Protein AF-A0A9Q0XCM6-F1 (afdb_monomer)

Sequence (108 aa):
MDSLSRYYRYKGSLTTPTCDEVVTWTVFEEQIPISRPQLNAFADTLYFKNTGATPLKMSSNFRPPQPLNSRKVFASRDATISAGSSLDTSLLLLFALACLAGWFSGPS

Mean predicted aligned error: 12.21 Å

pLDDT: mean 85.96, std 14.43, range [46.78, 98.44]

Radius of gyration: 25.09 Å; Cα contacts (8 Å, |Δi|>4): 100; chains: 1; bounding box: 71×42×42 Å

Solvent-accessible surface area (backbone atoms only — not comparable to full-atom values): 7131 Å² total; per-residue (Å²): 133,78,59,76,58,18,28,35,40,34,81,40,48,48,78,52,89,92,43,54,77,81,36,74,47,77,46,62,72,62,79,84,87,76,55,69,69,59,52,48,54,59,59,71,70,40,58,54,99,66,94,60,99,66,86,46,71,49,65,85,90,67,66,76,92,71,83,68,77,93,63,69,76,44,68,35,92,70,31,89,72,82,67,71,78,73,74,56,62,66,60,57,49,53,51,50,48,38,55,74,69,51,76,75,66,76,88,131

Secondary structure (DSSP, 8-state):
-TTSS-EEEEEE--SSTT--S-EEEEEESSPPP--HHHHHHHHHH-B----SSS--B--S-SPPP---TTPPPEEPTTS---------HHHHHHHHHHHHTTTT----

Foldseek 3Di:
DPQQQWWKWWFAFDFDPVGDRPDIDIGTPDDDDDDPVVVCCVQPVDFDPDPDPDTHGDDPPTHDDDDCPPIDMDIGPPHDDCPPPPPPVVVVVVVVVCVVVVVPPDDD

Organism: NCBI:txid171643

Nearest PDB structures (foldseek):
  3f7u-assembly4_D  TM=9.301E-01  e=7.581E-04  Homo sapiens
  3fw3-assembly1_A  TM=9.327E-01  e=1.154E-03  Homo sapiens
  1znc-assembly2_B  TM=9.190E-01  e=1.023E-03  Homo sapiens
  7pri-assembly2_BBB  TM=8.185E-01  e=3.199E-03  Schistosoma mansoni

Structure (mmCIF, N/CA/C/O backbone):
data_AF-A0A9Q0XCM6-F1
#
_entry.id   AF-A0A9Q0XCM6-F1
#
loop_
_atom_site.group_PDB
_atom_site.id
_atom_site.type_symbol
_atom_site.label_atom_id
_atom_site.label_alt_id
_atom_site.label_comp_id
_atom_site.label_asym_id
_atom_site.label_entity_id
_atom_site.label_seq_id
_atom_site.pdbx_PDB_ins_code
_atom_site.Cartn_x
_atom_site.Cartn_y
_atom_site.Cartn_z
_atom_site.occupancy
_atom_site.B_iso_or_equiv
_atom_site.auth_seq_id
_atom_site.auth_comp_id
_atom_site.auth_asym_id
_atom_site.auth_atom_id
_atom_site.pdbx_PDB_model_num
ATOM 1 N N . MET A 1 1 ? -4.858 15.453 -12.395 1.00 46.78 1 MET A N 1
ATOM 2 C CA . MET A 1 1 ? -4.915 14.132 -13.064 1.00 46.78 1 MET A CA 1
ATOM 3 C C . MET A 1 1 ? -3.520 13.514 -13.235 1.00 46.78 1 MET A C 1
ATOM 5 O O . MET A 1 1 ? -3.440 12.378 -13.678 1.00 46.78 1 MET A O 1
ATOM 9 N N . ASP A 1 2 ? -2.445 14.187 -12.800 1.00 62.59 2 ASP A N 1
ATOM 10 C CA . ASP A 1 2 ? -1.053 13.754 -13.033 1.00 62.59 2 ASP A CA 1
ATOM 11 C C . ASP A 1 2 ? -0.462 12.840 -11.939 1.00 62.59 2 ASP A C 1
ATOM 13 O O . ASP A 1 2 ? 0.695 12.440 -12.020 1.00 62.59 2 ASP A O 1
ATOM 17 N N . SER A 1 3 ? -1.233 12.484 -10.906 1.00 72.88 3 SER A N 1
ATOM 18 C CA . SER A 1 3 ? -0.742 11.675 -9.777 1.00 72.88 3 SER A CA 1
ATOM 19 C C . SER A 1 3 ? -0.828 10.160 -10.003 1.00 72.88 3 SER A C 1
ATOM 21 O O . SER A 1 3 ? -0.210 9.388 -9.275 1.00 72.88 3 SER A O 1
ATOM 23 N N . LEU A 1 4 ? -1.566 9.709 -11.027 1.00 91.69 4 LEU A N 1
ATOM 24 C CA . LEU A 1 4 ? -1.753 8.280 -11.318 1.00 91.69 4 LEU A CA 1
ATOM 25 C C . LEU A 1 4 ? -0.704 7.708 -12.280 1.00 91.69 4 LEU A C 1
ATOM 27 O O . LEU A 1 4 ? -0.654 6.495 -12.473 1.00 91.69 4 LEU A O 1
ATOM 31 N N . SER A 1 5 ? 0.129 8.544 -12.907 1.00 93.94 5 SER A N 1
ATOM 32 C CA . SER A 1 5 ? 1.155 8.055 -13.836 1.00 93.94 5 SER A CA 1
ATOM 33 C C . SER A 1 5 ? 2.384 7.483 -13.126 1.00 93.94 5 SER A C 1
ATOM 35 O O . SER A 1 5 ? 3.137 6.733 -13.748 1.00 93.94 5 SER A O 1
ATOM 37 N N . ARG A 1 6 ? 2.549 7.783 -11.827 1.00 95.00 6 ARG A N 1
ATOM 38 C CA . ARG A 1 6 ? 3.635 7.305 -10.962 1.00 95.00 6 ARG A CA 1
ATOM 39 C C . ARG A 1 6 ? 3.168 6.154 -10.077 1.00 95.00 6 ARG A C 1
ATOM 41 O O . ARG A 1 6 ? 2.417 6.349 -9.120 1.00 95.00 6 ARG A O 1
ATOM 48 N N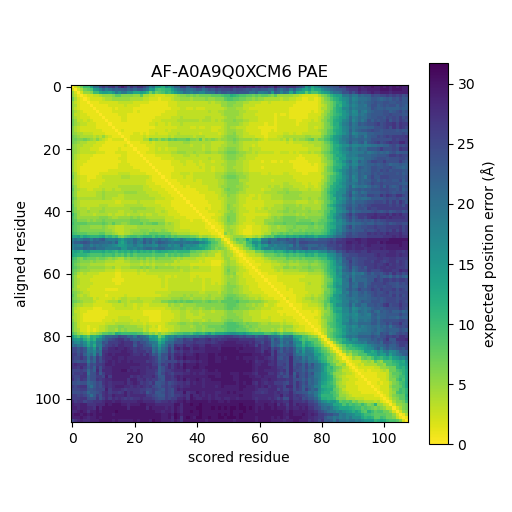 . TYR A 1 7 ? 3.585 4.938 -10.408 1.00 96.19 7 TYR A N 1
ATOM 49 C CA . TYR A 1 7 ? 3.209 3.727 -9.688 1.00 96.19 7 TYR A CA 1
ATOM 50 C C . TYR A 1 7 ? 4.254 2.617 -9.809 1.00 96.19 7 TYR A C 1
ATOM 52 O O . TYR A 1 7 ? 5.075 2.579 -10.723 1.00 96.19 7 TYR A O 1
ATOM 60 N N . TYR A 1 8 ? 4.140 1.639 -8.919 1.00 97.44 8 TYR A N 1
ATOM 61 C CA . TYR A 1 8 ? 4.894 0.395 -8.934 1.00 97.44 8 TYR A CA 1
ATOM 62 C C . TYR A 1 8 ? 3.968 -0.786 -9.224 1.00 97.44 8 TYR A C 1
ATOM 64 O O . TYR A 1 8 ? 2.825 -0.817 -8.763 1.00 97.44 8 TYR A O 1
ATOM 72 N N . ARG A 1 9 ? 4.444 -1.771 -9.990 1.00 98.12 9 ARG A N 1
ATOM 73 C CA . ARG A 1 9 ? 3.679 -2.949 -10.413 1.00 98.12 9 ARG A CA 1
ATOM 74 C C . ARG A 1 9 ? 4.420 -4.236 -10.070 1.00 98.12 9 ARG A C 1
ATOM 76 O O . ARG A 1 9 ? 5.587 -4.381 -10.426 1.00 98.12 9 ARG A O 1
ATOM 83 N N . TYR A 1 10 ? 3.747 -5.196 -9.435 1.00 98.12 10 TYR A N 1
ATOM 84 C CA . TYR A 1 10 ? 4.327 -6.516 -9.157 1.00 98.12 10 TYR A CA 1
ATOM 85 C C . TYR A 1 10 ? 3.263 -7.617 -9.028 1.00 98.12 10 TYR A C 1
ATOM 87 O O . TYR A 1 10 ? 2.088 -7.348 -8.774 1.00 98.12 10 TYR A O 1
ATOM 95 N N . LYS A 1 11 ? 3.674 -8.875 -9.219 1.00 98.38 11 LYS A N 1
ATOM 96 C CA . LYS A 1 11 ? 2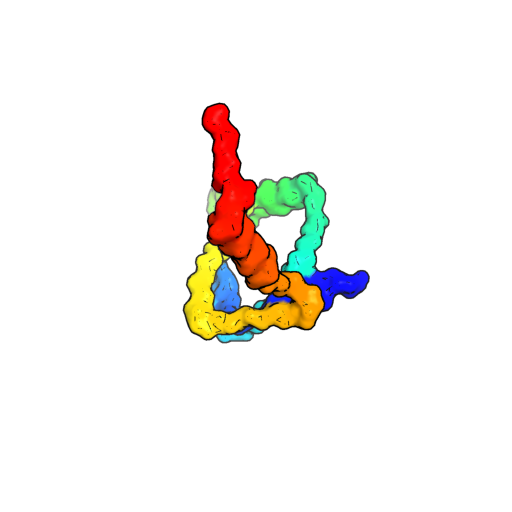.837 -10.058 -8.955 1.00 98.38 11 LYS A CA 1
ATOM 97 C C . LYS A 1 11 ? 2.891 -10.409 -7.468 1.00 98.38 11 LYS A C 1
ATOM 99 O O . LYS A 1 11 ? 3.974 -10.484 -6.888 1.00 98.38 11 LYS A O 1
ATOM 104 N N . GLY A 1 12 ? 1.740 -10.632 -6.850 1.00 97.50 12 GLY A N 1
ATOM 105 C CA . GLY A 1 12 ? 1.649 -10.975 -5.437 1.00 97.50 12 GLY A CA 1
ATOM 106 C C . GLY A 1 12 ? 0.362 -11.711 -5.099 1.00 97.50 12 GLY A C 1
ATOM 107 O O . GLY A 1 12 ? -0.303 -12.266 -5.970 1.00 97.50 12 GLY A O 1
ATOM 108 N N . SER A 1 13 ? 0.022 -11.700 -3.817 1.00 98.19 13 SER A N 1
ATOM 109 C CA . SER A 1 13 ? -1.131 -12.407 -3.273 1.00 98.19 13 SER A CA 1
ATOM 110 C C . SER A 1 13 ? -2.145 -11.489 -2.620 1.00 98.19 13 SER A C 1
ATOM 112 O O . SER A 1 13 ? -1.896 -10.296 -2.415 1.00 98.19 13 SER A O 1
ATOM 114 N N . LEU A 1 14 ? -3.284 -12.079 -2.269 1.00 98.38 14 LEU A N 1
ATOM 115 C CA . LEU A 1 14 ? -4.187 -11.522 -1.274 1.00 98.38 14 LEU A CA 1
ATOM 116 C C . LEU A 1 14 ? -3.446 -11.312 0.062 1.00 98.38 14 LEU A C 1
ATOM 118 O O . LEU A 1 14 ? -2.624 -12.126 0.494 1.00 98.38 14 LEU A O 1
ATOM 122 N N . THR A 1 15 ? -3.740 -10.201 0.735 1.00 97.75 15 THR A N 1
ATOM 123 C CA . THR A 1 15 ? -3.206 -9.889 2.074 1.00 97.75 15 THR A CA 1
ATOM 124 C C . THR A 1 15 ? -4.077 -10.443 3.200 1.00 97.75 15 THR A C 1
ATOM 126 O O . THR A 1 15 ? -3.709 -10.334 4.367 1.00 97.75 15 THR A O 1
ATOM 129 N N . THR A 1 16 ? -5.191 -11.081 2.852 1.00 96.25 16 THR A N 1
ATOM 130 C CA . THR A 1 16 ? -6.074 -11.831 3.744 1.00 96.25 16 THR A CA 1
ATOM 131 C C . THR A 1 16 ? -6.107 -13.299 3.318 1.00 96.25 16 THR A C 1
ATOM 133 O O . THR A 1 16 ? -5.890 -13.586 2.135 1.00 96.25 16 THR A O 1
ATOM 136 N N . PRO A 1 17 ? -6.420 -14.234 4.234 1.00 97.12 17 PRO A N 1
ATOM 137 C CA . PRO A 1 17 ? -6.700 -15.618 3.863 1.00 97.12 17 PRO A CA 1
ATOM 138 C C . PRO A 1 17 ? -7.721 -15.689 2.715 1.00 97.12 17 PRO A C 1
ATOM 140 O O . PRO A 1 17 ? -8.675 -14.912 2.698 1.00 97.12 17 PRO A O 1
ATOM 143 N N . THR A 1 18 ? -7.537 -16.562 1.726 1.00 95.94 18 THR A N 1
ATOM 144 C CA . THR A 1 18 ? -6.595 -17.701 1.607 1.00 95.94 18 THR A CA 1
ATOM 145 C C . THR A 1 18 ? -5.155 -17.365 1.188 1.00 95.94 18 THR A C 1
ATOM 147 O O . THR A 1 18 ? -4.323 -18.265 1.146 1.00 95.94 18 THR A O 1
ATOM 150 N N . CYS A 1 19 ? -4.816 -16.089 0.967 1.00 95.94 19 CYS A N 1
ATOM 151 C CA . CYS A 1 19 ? -3.484 -15.633 0.534 1.00 95.94 19 CYS A CA 1
ATOM 152 C C . CYS A 1 19 ? -3.062 -16.091 -0.880 1.00 95.94 19 CYS A C 1
ATOM 154 O O . CYS A 1 19 ? -1.866 -16.167 -1.163 1.00 95.94 19 CYS A O 1
ATOM 156 N N . ASP A 1 20 ? -4.019 -16.347 -1.775 1.00 97.75 20 ASP A N 1
ATOM 157 C CA . ASP A 1 20 ? -3.750 -16.830 -3.136 1.00 97.75 20 ASP A CA 1
ATOM 158 C C . ASP A 1 20 ? -2.892 -15.853 -3.960 1.00 97.75 20 ASP A C 1
ATOM 160 O O . ASP A 1 20 ? -3.134 -14.642 -3.957 1.00 97.75 20 ASP A O 1
ATOM 164 N N . GLU A 1 21 ? -1.917 -16.375 -4.714 1.00 97.06 21 GLU A N 1
ATOM 165 C CA . GLU A 1 21 ? -0.967 -15.614 -5.551 1.00 97.06 21 GLU A CA 1
ATOM 166 C C . GLU A 1 21 ? -1.535 -15.224 -6.927 1.00 97.06 21 GLU A C 1
ATOM 168 O O . GLU A 1 21 ? -0.946 -15.471 -7.978 1.00 97.06 21 GLU A O 1
ATOM 173 N N . VAL A 1 22 ? -2.713 -14.605 -6.926 1.00 97.12 22 VAL A N 1
ATOM 174 C CA . VAL A 1 22 ? -3.463 -14.263 -8.148 1.00 97.12 22 VAL A CA 1
ATOM 175 C C . VAL A 1 22 ? -3.484 -12.762 -8.450 1.00 97.12 22 VAL A C 1
ATOM 177 O O . VAL A 1 22 ? -4.048 -12.326 -9.455 1.00 97.12 22 VAL A O 1
ATOM 180 N N . VAL A 1 23 ? -2.863 -11.942 -7.598 1.00 98.00 23 VAL A N 1
ATOM 181 C CA . VAL A 1 23 ? -2.990 -10.481 -7.647 1.00 98.00 23 VAL A CA 1
ATOM 182 C C . VAL A 1 23 ? -1.857 -9.859 -8.460 1.00 98.00 23 VAL A C 1
ATOM 184 O O . VAL A 1 23 ? -0.679 -10.170 -8.289 1.00 98.00 23 VAL A O 1
ATOM 187 N N . THR A 1 24 ? -2.202 -8.908 -9.329 1.00 98.25 24 THR A N 1
ATOM 188 C CA . THR A 1 24 ? -1.227 -7.969 -9.904 1.00 98.25 24 THR A CA 1
ATOM 189 C C . THR A 1 24 ? -1.402 -6.622 -9.216 1.00 98.25 24 THR A C 1
ATOM 191 O O . THR A 1 24 ? -2.345 -5.891 -9.504 1.00 98.25 24 THR A O 1
ATOM 194 N N . TRP A 1 25 ? -0.505 -6.308 -8.286 1.00 98.44 25 TRP A N 1
ATOM 195 C CA . TRP A 1 25 ? -0.561 -5.096 -7.477 1.00 98.44 25 TRP A CA 1
ATOM 196 C C . TRP A 1 25 ? -0.107 -3.880 -8.273 1.00 98.44 25 TRP A C 1
ATOM 198 O O . TRP A 1 25 ? 0.942 -3.939 -8.909 1.00 98.44 25 TRP A O 1
ATOM 208 N N . THR A 1 26 ? -0.865 -2.784 -8.180 1.00 98.00 26 THR A N 1
ATOM 209 C CA . THR A 1 26 ? -0.443 -1.431 -8.568 1.00 98.00 26 THR A CA 1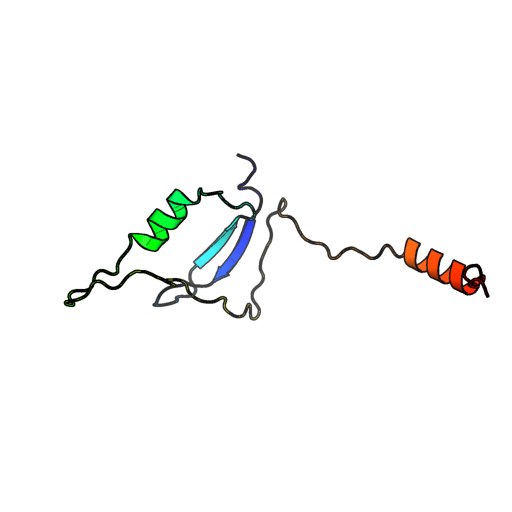
ATOM 210 C C . THR A 1 26 ? -0.417 -0.572 -7.312 1.00 98.00 26 THR A C 1
ATOM 212 O O . THR A 1 26 ? -1.447 -0.431 -6.658 1.00 98.00 26 THR A O 1
ATOM 215 N N . VAL A 1 27 ? 0.742 -0.023 -6.965 1.00 97.25 27 VAL A N 1
ATOM 216 C CA . VAL A 1 27 ? 0.920 0.847 -5.796 1.00 97.25 27 VAL A CA 1
ATOM 217 C C . VAL A 1 27 ? 1.309 2.227 -6.298 1.00 97.25 27 VAL A C 1
ATOM 219 O O . VAL A 1 27 ? 2.375 2.372 -6.888 1.00 97.25 27 VAL A O 1
ATOM 222 N N . PHE A 1 28 ? 0.442 3.219 -6.114 1.00 96.75 28 PHE A N 1
ATOM 223 C CA . PHE A 1 28 ? 0.729 4.593 -6.524 1.00 96.75 28 PHE A CA 1
ATOM 224 C C . PHE A 1 28 ? 1.793 5.219 -5.623 1.00 96.75 28 PHE A C 1
ATOM 226 O O . PHE A 1 28 ? 1.822 4.971 -4.419 1.00 96.75 28 PHE A O 1
ATOM 233 N N . GLU A 1 29 ? 2.675 6.008 -6.229 1.00 95.31 29 GLU A N 1
ATOM 234 C CA . GLU A 1 29 ? 3.738 6.717 -5.517 1.00 95.31 29 GLU A CA 1
ATOM 235 C C . GLU A 1 29 ? 3.171 7.872 -4.681 1.00 95.31 29 GLU A C 1
ATOM 237 O O . GLU A 1 29 ? 3.620 8.123 -3.564 1.00 95.31 29 GLU A O 1
ATOM 242 N N . GLU A 1 30 ? 2.158 8.561 -5.207 1.00 94.88 30 GLU A N 1
ATOM 243 C CA . GLU A 1 30 ? 1.543 9.702 -4.540 1.00 94.88 30 GLU A CA 1
ATOM 244 C C . GLU A 1 30 ? 0.473 9.260 -3.534 1.00 94.88 30 GLU A C 1
ATOM 246 O O . GLU A 1 30 ? -0.439 8.493 -3.848 1.00 94.88 30 GLU A O 1
ATOM 251 N N . GLN A 1 31 ? 0.591 9.759 -2.304 1.00 94.31 31 GLN A N 1
ATOM 252 C CA . GLN A 1 31 ? -0.342 9.472 -1.218 1.00 94.31 31 GLN A CA 1
ATOM 253 C C . GLN A 1 31 ? -1.548 10.409 -1.274 1.00 94.31 31 GLN A C 1
ATOM 255 O O . GLN A 1 31 ? -1.423 11.584 -1.611 1.00 94.31 31 GLN A O 1
ATOM 260 N N . ILE A 1 32 ? -2.714 9.909 -0.861 1.00 93.88 32 ILE A N 1
ATOM 261 C CA . ILE A 1 32 ? -3.899 10.748 -0.671 1.00 93.88 32 ILE A CA 1
ATOM 262 C C . ILE A 1 32 ? -3.862 11.306 0.759 1.00 93.88 32 ILE A C 1
ATOM 264 O O . ILE A 1 32 ? -3.942 10.519 1.708 1.00 93.88 32 ILE A O 1
ATOM 268 N N . PRO A 1 33 ? -3.750 12.633 0.949 1.00 95.19 33 PRO A N 1
ATOM 269 C CA . PRO A 1 33 ? -3.760 13.216 2.280 1.00 95.19 33 PRO A CA 1
ATOM 270 C C . PRO A 1 33 ? -5.151 13.095 2.909 1.00 95.19 33 PRO A C 1
ATOM 272 O O . PRO A 1 33 ? -6.171 13.336 2.263 1.00 95.19 33 PRO A O 1
ATOM 275 N N . ILE A 1 34 ? -5.182 12.766 4.199 1.00 96.38 34 ILE A N 1
ATOM 276 C CA . ILE A 1 34 ? -6.397 12.760 5.017 1.00 96.38 34 ILE A CA 1
ATOM 277 C C . ILE A 1 34 ? -6.195 13.626 6.257 1.00 96.38 34 ILE A C 1
ATOM 279 O O . ILE A 1 34 ? -5.090 13.732 6.793 1.00 96.38 34 ILE A O 1
ATOM 283 N N . SER A 1 35 ? -7.271 14.248 6.730 1.00 98.00 35 SER A N 1
ATOM 284 C CA . SER A 1 35 ? -7.239 15.045 7.957 1.00 98.00 35 SER A CA 1
ATOM 285 C C . SER A 1 35 ? -7.177 14.160 9.206 1.00 98.00 35 SER A C 1
ATOM 287 O O . SER A 1 35 ? -7.618 13.006 9.212 1.00 98.00 35 SER A O 1
ATOM 289 N N . ARG A 1 36 ? -6.678 14.719 10.315 1.00 97.50 36 ARG A N 1
ATOM 290 C CA . ARG A 1 36 ? -6.627 14.010 11.601 1.00 97.50 36 ARG A CA 1
ATOM 291 C C . ARG A 1 36 ? -8.009 13.542 12.092 1.00 97.50 36 ARG A C 1
ATOM 293 O O . ARG A 1 36 ? -8.097 12.390 12.513 1.00 97.50 36 ARG A O 1
ATOM 300 N N . PRO A 1 37 ? -9.088 14.348 12.004 1.00 97.69 37 PRO A N 1
ATOM 301 C CA . PRO A 1 37 ? -10.424 13.885 12.377 1.00 97.69 37 PRO A CA 1
ATOM 302 C C . PRO A 1 37 ? -10.901 12.678 11.560 1.00 97.69 37 PRO A C 1
ATOM 304 O O . PRO A 1 37 ? -11.493 11.766 12.126 1.00 97.69 37 PRO A O 1
ATOM 307 N N . GLN A 1 38 ? -10.603 12.631 10.256 1.00 97.06 38 GLN A N 1
ATOM 308 C CA . GLN A 1 38 ? -10.957 11.486 9.407 1.00 97.06 38 GLN A CA 1
ATOM 309 C C . GLN A 1 38 ? -10.200 10.217 9.815 1.00 97.06 38 GLN A C 1
ATOM 311 O O . GLN A 1 38 ? -10.801 9.147 9.893 1.00 97.06 38 GLN A O 1
ATOM 316 N N . LEU A 1 39 ? -8.902 10.335 10.117 1.00 95.31 39 LEU A N 1
ATOM 317 C CA . LEU A 1 39 ? -8.107 9.206 10.603 1.00 95.31 39 LEU A CA 1
ATOM 318 C C . LEU A 1 39 ? -8.663 8.655 11.923 1.00 95.31 39 LEU A C 1
ATOM 320 O O . LEU A 1 39 ? -8.835 7.445 12.049 1.00 95.31 39 LEU A O 1
ATOM 324 N N . ASN A 1 40 ? -8.972 9.533 12.880 1.00 94.81 40 ASN A N 1
ATOM 325 C CA . ASN A 1 40 ? -9.539 9.128 14.167 1.00 94.81 40 ASN A CA 1
ATOM 326 C C . ASN A 1 40 ? -10.908 8.464 13.978 1.00 94.81 40 ASN A C 1
ATOM 328 O O . ASN A 1 40 ? -11.162 7.411 14.550 1.00 94.81 40 ASN A O 1
ATOM 332 N N . ALA A 1 41 ? -11.769 9.020 13.118 1.00 94.38 41 ALA A N 1
ATOM 333 C CA . ALA A 1 41 ? -13.055 8.406 12.807 1.00 94.38 41 ALA A CA 1
ATOM 334 C C . ALA A 1 41 ? -12.881 6.971 12.281 1.00 94.38 41 ALA A C 1
ATOM 336 O O . ALA A 1 41 ? -13.577 6.071 12.737 1.00 94.38 41 ALA A O 1
ATOM 337 N N . PHE A 1 42 ? -11.918 6.720 11.392 1.00 92.75 42 PHE A N 1
ATOM 338 C CA . PHE A 1 42 ? -11.649 5.370 10.891 1.00 92.75 42 PHE A CA 1
ATOM 339 C C . PHE A 1 42 ? -11.060 4.436 11.965 1.00 92.75 42 PHE A C 1
ATOM 341 O O . PHE A 1 42 ? -11.516 3.307 12.120 1.00 92.75 42 PHE A O 1
ATOM 348 N N . ALA A 1 43 ? -10.065 4.901 12.724 1.00 92.19 43 ALA A N 1
ATOM 349 C CA . ALA A 1 43 ? -9.347 4.077 13.697 1.00 92.19 43 ALA A CA 1
ATOM 350 C C . ALA A 1 43 ? -10.140 3.804 14.988 1.00 92.19 43 ALA A C 1
ATOM 352 O O . ALA A 1 43 ? -9.914 2.787 15.645 1.00 92.19 43 ALA A O 1
ATOM 353 N N . ASP A 1 44 ? -11.054 4.702 15.371 1.00 92.06 44 ASP A N 1
ATOM 354 C CA . ASP A 1 44 ? -11.709 4.660 16.679 1.00 92.06 44 ASP A CA 1
ATOM 355 C C . ASP A 1 44 ? -13.143 4.138 16.666 1.00 92.06 44 ASP A C 1
ATOM 357 O O . ASP A 1 44 ? -13.618 3.692 17.708 1.00 92.06 44 ASP A O 1
ATOM 361 N N . THR A 1 45 ? -13.817 4.150 15.515 1.00 93.00 45 THR A N 1
ATOM 362 C CA . THR A 1 45 ? -15.254 3.824 15.444 1.00 93.00 45 THR A CA 1
ATOM 363 C C . THR A 1 45 ? -15.559 2.425 14.910 1.00 93.00 45 THR A C 1
ATOM 365 O O . THR A 1 45 ? -16.701 1.975 14.997 1.00 93.00 45 THR A O 1
ATOM 368 N N . LEU A 1 46 ? -14.563 1.715 14.371 1.00 92.75 46 LEU A N 1
ATOM 369 C CA . LEU A 1 46 ? -14.761 0.416 13.729 1.00 92.75 46 LEU A CA 1
ATOM 370 C C . LEU A 1 46 ? -14.550 -0.749 14.704 1.00 92.75 46 LEU A C 1
ATOM 372 O O . LEU A 1 46 ? -13.565 -0.809 15.442 1.00 92.75 46 LEU A O 1
ATOM 376 N N . TYR A 1 47 ? -15.464 -1.717 14.654 1.00 92.00 47 TYR A N 1
ATOM 377 C CA . TYR A 1 47 ? -15.459 -2.930 15.474 1.00 92.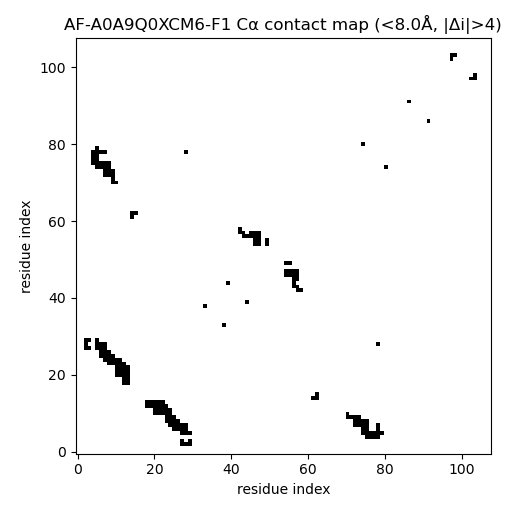00 47 TYR A CA 1
ATOM 378 C C . TYR A 1 47 ? -15.655 -4.165 14.590 1.00 92.00 47 TYR A C 1
ATOM 380 O O . TYR A 1 47 ? -16.333 -4.107 13.562 1.00 92.00 47 TYR A O 1
ATOM 388 N N . PHE A 1 48 ? -15.074 -5.301 14.981 1.00 89.38 48 PHE A N 1
ATOM 389 C CA . PHE A 1 48 ? -15.347 -6.572 14.314 1.00 89.38 48 PHE A CA 1
ATOM 390 C C . PHE A 1 48 ? -16.790 -7.008 14.570 1.00 89.38 48 PHE A C 1
ATOM 392 O O . PHE A 1 48 ? -17.322 -6.846 15.669 1.00 89.38 48 PHE A O 1
ATOM 399 N N . LYS A 1 49 ? -17.405 -7.630 13.560 1.00 82.50 49 LYS A N 1
ATOM 400 C CA . LYS A 1 49 ? -18.720 -8.261 13.680 1.00 82.50 49 LYS A CA 1
ATOM 401 C C . LYS A 1 49 ? -18.585 -9.548 14.506 1.00 82.50 49 LYS A C 1
ATOM 403 O O . LYS A 1 49 ? -18.472 -10.634 13.950 1.00 82.50 49 LYS A O 1
ATOM 408 N N . ASN A 1 50 ? -18.525 -9.409 15.827 1.00 74.25 50 ASN A N 1
ATOM 409 C CA . ASN A 1 50 ? -18.488 -10.514 16.784 1.00 74.25 50 ASN A CA 1
ATOM 410 C C . ASN A 1 50 ? -19.852 -10.649 17.486 1.00 74.25 50 ASN A C 1
ATOM 412 O O . ASN A 1 50 ? -20.501 -9.648 17.773 1.00 74.25 50 ASN A O 1
ATOM 416 N N . THR A 1 51 ? -20.269 -11.881 17.780 1.00 58.88 51 THR A N 1
ATOM 417 C CA . THR A 1 51 ? -21.461 -12.235 18.574 1.00 58.88 51 THR A CA 1
ATOM 418 C C . THR A 1 51 ? -21.182 -12.347 20.081 1.00 58.88 51 THR A C 1
ATOM 420 O O . THR A 1 51 ? -22.053 -12.766 20.838 1.00 58.88 51 THR A O 1
ATOM 423 N N . GLY A 1 52 ? -19.968 -12.016 20.532 1.00 70.44 52 GLY A N 1
ATOM 424 C CA . GLY A 1 52 ? -19.590 -12.008 21.948 1.00 70.44 52 GLY A CA 1
ATOM 425 C C . GLY A 1 52 ? -20.165 -10.828 22.746 1.00 70.44 52 GLY A C 1
ATOM 426 O O . GLY A 1 52 ? -20.613 -9.834 22.184 1.00 70.44 52 GLY A O 1
ATOM 427 N N . ALA A 1 53 ? -20.105 -10.928 24.079 1.00 78.06 53 ALA A N 1
ATOM 428 C CA . ALA A 1 53 ? -20.638 -9.918 25.003 1.00 78.06 53 ALA A CA 1
ATOM 429 C C . ALA A 1 53 ? -19.888 -8.571 24.971 1.00 78.06 53 ALA A C 1
ATOM 431 O O . ALA A 1 53 ? -20.442 -7.551 25.377 1.00 78.06 53 ALA A O 1
ATOM 432 N N . THR A 1 54 ? -18.639 -8.550 24.493 1.00 82.69 54 THR A N 1
ATOM 433 C CA . THR A 1 54 ? -17.813 -7.341 24.394 1.00 82.69 54 THR A CA 1
ATOM 434 C C . THR A 1 54 ? -17.431 -7.050 22.937 1.00 82.69 54 THR A C 1
ATOM 436 O O . THR A 1 54 ? -16.831 -7.899 22.268 1.00 82.69 54 THR A O 1
ATOM 439 N N . PRO A 1 55 ? -17.752 -5.850 22.417 1.00 86.00 55 PRO A N 1
ATOM 440 C CA . PRO A 1 55 ? -17.309 -5.425 21.094 1.00 86.00 55 PRO A CA 1
ATOM 441 C C . PRO A 1 55 ? -15.779 -5.385 20.999 1.00 86.00 55 PRO A C 1
ATOM 443 O O . PRO A 1 55 ? -15.114 -4.753 21.820 1.00 86.00 55 PRO A O 1
ATOM 446 N N . LEU A 1 56 ? -15.212 -6.022 19.970 1.00 89.12 56 LEU A N 1
ATOM 447 C CA . LEU A 1 56 ? -13.773 -5.991 19.705 1.00 89.12 56 LEU A CA 1
ATOM 448 C C . LEU A 1 56 ? -13.453 -4.868 18.718 1.00 89.12 56 LEU A C 1
ATOM 450 O O . LEU A 1 56 ? -13.862 -4.927 17.557 1.00 89.12 56 LEU A O 1
ATOM 454 N N . LYS A 1 57 ? -12.722 -3.852 19.181 1.00 91.75 57 LYS A N 1
ATOM 455 C CA . L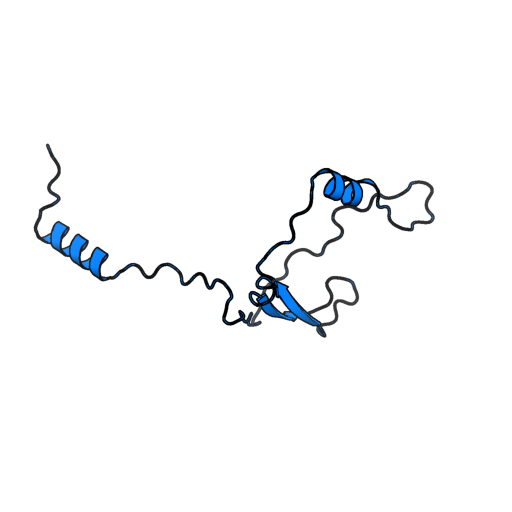YS A 1 57 ? -12.273 -2.735 18.342 1.00 91.75 57 LYS A CA 1
ATOM 456 C C . LYS A 1 57 ? -11.356 -3.241 17.226 1.00 91.75 57 LYS A C 1
ATOM 458 O O . LYS A 1 57 ? -10.493 -4.085 17.460 1.00 91.75 57 LYS A O 1
ATOM 463 N N . MET A 1 58 ? -11.536 -2.716 16.019 1.00 93.31 58 MET A N 1
ATOM 464 C CA . MET A 1 58 ? -10.710 -3.058 14.868 1.00 93.31 58 MET A CA 1
ATOM 465 C C . MET A 1 58 ? -9.418 -2.243 14.899 1.00 93.31 58 MET A C 1
ATOM 467 O O . MET A 1 58 ? -9.400 -1.064 14.564 1.00 93.31 58 MET A O 1
ATOM 471 N N . SER A 1 59 ? -8.327 -2.878 15.312 1.00 91.69 59 SER A N 1
ATOM 472 C CA . SER A 1 59 ? -6.984 -2.300 15.298 1.00 91.69 59 SER A CA 1
ATOM 473 C C . SER A 1 59 ? -5.999 -3.258 14.631 1.00 91.69 59 SER A C 1
ATOM 475 O O . SER A 1 59 ? -6.242 -4.464 14.568 1.00 91.69 59 SER A O 1
ATOM 477 N N . SER A 1 60 ? -4.900 -2.715 14.095 1.00 91.00 60 SER A N 1
ATOM 478 C CA . SER A 1 60 ? -3.810 -3.485 13.469 1.00 91.00 60 SER A CA 1
ATOM 479 C C . SER A 1 60 ? -4.281 -4.523 12.436 1.00 91.00 60 SER A C 1
ATOM 481 O O . SER A 1 60 ? -3.720 -5.608 12.316 1.00 91.00 60 SER A O 1
ATOM 483 N N . ASN A 1 61 ? -5.323 -4.188 11.673 1.00 93.69 61 ASN A N 1
ATOM 484 C CA . ASN A 1 61 ? -5.995 -5.054 10.702 1.00 93.69 61 ASN A CA 1
ATOM 485 C C . ASN A 1 61 ? -5.260 -5.115 9.349 1.00 93.69 61 ASN A C 1
ATOM 487 O O . ASN A 1 61 ? -5.877 -5.036 8.288 1.00 93.69 61 ASN A O 1
ATOM 491 N N . PHE A 1 62 ? -3.936 -5.241 9.382 1.00 95.88 62 PHE A N 1
ATOM 492 C CA . PHE A 1 62 ? -3.085 -5.322 8.199 1.00 95.88 62 PHE A CA 1
ATOM 493 C C . PHE A 1 62 ? -2.126 -6.509 8.297 1.00 95.88 62 PHE A C 1
ATOM 495 O O . PHE A 1 62 ? -1.737 -6.942 9.381 1.00 95.88 62 PHE A O 1
ATOM 502 N N . ARG A 1 63 ? -1.708 -7.023 7.140 1.00 97.56 63 ARG A N 1
ATOM 503 C CA . ARG A 1 63 ? -0.666 -8.049 7.056 1.00 97.56 63 ARG A CA 1
ATOM 504 C C . ARG A 1 63 ? 0.718 -7.381 7.058 1.00 97.56 63 ARG A C 1
ATOM 506 O O . ARG A 1 63 ? 0.907 -6.438 6.288 1.00 97.56 63 ARG A O 1
ATOM 513 N N . PRO A 1 64 ? 1.696 -7.856 7.853 1.00 97.81 64 PRO A N 1
ATOM 514 C CA . PRO A 1 64 ? 3.060 -7.331 7.816 1.00 97.81 64 PRO A CA 1
ATOM 515 C C . PRO A 1 64 ? 3.711 -7.478 6.430 1.00 97.81 64 PRO A C 1
ATOM 517 O O . PRO A 1 64 ? 3.380 -8.430 5.707 1.00 97.81 64 PRO A O 1
ATOM 520 N N . PRO A 1 65 ? 4.679 -6.612 6.067 1.00 96.75 65 PRO A N 1
ATOM 521 C CA . PRO A 1 65 ? 5.460 -6.772 4.845 1.00 96.75 65 PRO A CA 1
ATOM 522 C C . PRO A 1 65 ? 6.054 -8.177 4.736 1.00 96.75 65 PRO A C 1
ATOM 524 O O . PRO A 1 65 ? 6.505 -8.757 5.722 1.00 96.75 65 PRO A O 1
ATOM 527 N N . GLN A 1 66 ? 6.015 -8.741 3.533 1.00 97.56 66 GLN A N 1
ATOM 528 C CA . GLN A 1 66 ? 6.520 -10.084 3.258 1.00 97.56 66 GLN A CA 1
ATOM 529 C C . GLN A 1 66 ? 7.833 -9.994 2.474 1.00 97.56 66 GLN A C 1
ATOM 531 O O . GLN A 1 66 ? 8.011 -9.034 1.718 1.00 97.56 66 GLN A O 1
ATOM 536 N N . PRO A 1 67 ? 8.731 -10.988 2.593 1.00 97.50 67 PRO A N 1
ATOM 537 C CA . PRO A 1 67 ? 9.966 -11.021 1.819 1.00 97.50 67 PRO A CA 1
ATOM 538 C C . PRO A 1 67 ? 9.707 -10.863 0.318 1.00 97.50 67 PRO A C 1
ATOM 540 O O . PRO A 1 67 ? 8.772 -11.450 -0.233 1.00 97.50 67 PRO A O 1
ATOM 543 N N . LEU A 1 68 ? 10.546 -10.085 -0.370 1.00 96.06 68 LEU A N 1
ATOM 544 C CA . LEU A 1 68 ? 10.404 -9.883 -1.815 1.00 96.06 68 LEU A CA 1
ATOM 545 C C . LEU A 1 68 ? 10.633 -11.190 -2.595 1.00 96.06 68 LEU A C 1
ATOM 547 O O . LEU A 1 68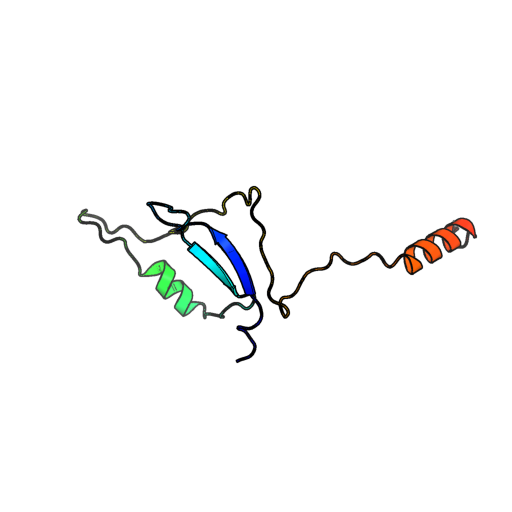 ? 9.992 -11.413 -3.627 1.00 96.06 68 LEU A O 1
ATOM 551 N N . ASN A 1 69 ? 11.472 -12.082 -2.059 1.00 95.06 69 ASN A N 1
ATOM 552 C CA . ASN A 1 69 ? 11.974 -13.274 -2.742 1.00 95.06 69 ASN A CA 1
ATOM 553 C C . ASN A 1 69 ? 12.564 -12.874 -4.108 1.00 95.06 69 ASN A C 1
ATOM 555 O O . ASN A 1 69 ? 13.169 -11.814 -4.239 1.00 95.06 69 ASN A O 1
ATOM 559 N N . SER A 1 70 ? 12.367 -13.688 -5.142 1.00 95.12 70 SER A N 1
ATOM 560 C CA . SER A 1 70 ? 12.874 -13.426 -6.497 1.00 95.12 70 SER A CA 1
ATOM 561 C C . SER A 1 70 ? 11.949 -12.547 -7.351 1.00 95.12 70 SER A C 1
ATOM 563 O O . SER A 1 70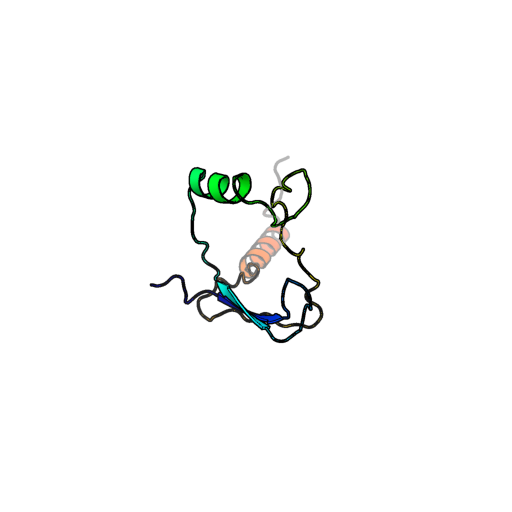 ? 12.109 -12.481 -8.571 1.00 95.12 70 SER A O 1
ATOM 565 N N . ARG A 1 71 ? 10.940 -11.900 -6.752 1.00 95.25 71 ARG A N 1
ATOM 566 C CA . ARG A 1 71 ? 9.975 -11.085 -7.500 1.00 95.25 71 ARG A CA 1
ATOM 567 C C . ARG A 1 71 ? 10.610 -9.771 -7.939 1.00 95.25 71 ARG A C 1
ATOM 569 O O . ARG A 1 71 ? 11.301 -9.110 -7.171 1.00 95.25 71 ARG A O 1
ATOM 576 N N . LYS A 1 72 ? 10.311 -9.365 -9.173 1.00 96.44 72 LYS A N 1
ATOM 577 C CA . LYS A 1 72 ? 10.663 -8.041 -9.692 1.00 96.44 72 LYS A CA 1
ATOM 578 C C . LYS A 1 72 ? 9.520 -7.065 -9.434 1.00 96.44 72 LYS A C 1
ATOM 580 O O . LYS A 1 72 ? 8.359 -7.395 -9.680 1.00 96.44 72 LYS A O 1
ATOM 585 N N . VAL A 1 73 ? 9.869 -5.867 -8.976 1.00 97.12 73 VAL A N 1
ATOM 586 C CA . VAL A 1 73 ? 8.955 -4.725 -8.898 1.00 97.12 73 VAL A CA 1
ATOM 587 C C . VAL A 1 73 ? 9.294 -3.792 -10.047 1.00 97.12 73 VAL A C 1
ATOM 589 O O . VAL A 1 73 ? 10.441 -3.381 -10.200 1.00 97.12 73 VAL A O 1
ATOM 592 N N . PHE A 1 74 ? 8.302 -3.488 -10.872 1.00 97.12 74 PHE A N 1
ATOM 593 C CA . PHE A 1 74 ? 8.448 -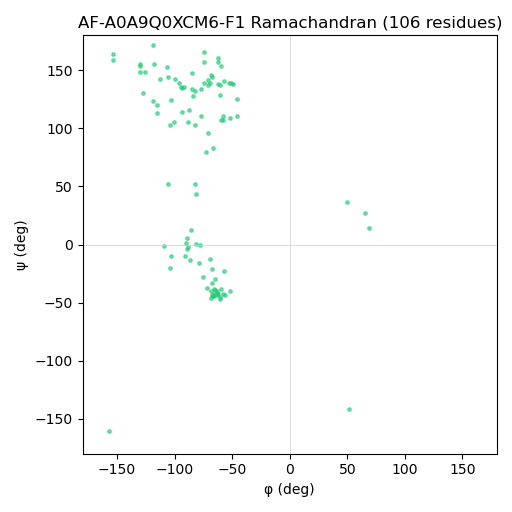2.566 -11.989 1.00 97.12 74 PHE A CA 1
ATOM 594 C C . PHE A 1 74 ? 7.986 -1.183 -11.556 1.00 97.12 74 PHE A C 1
ATOM 596 O O . PHE A 1 74 ? 6.970 -1.070 -10.877 1.00 97.12 74 PHE A O 1
ATOM 603 N N . ALA A 1 75 ? 8.702 -0.145 -11.964 1.00 96.62 75 ALA A N 1
ATOM 604 C CA . ALA A 1 75 ? 8.275 1.237 -11.804 1.00 96.62 75 ALA A CA 1
ATOM 605 C C . ALA A 1 75 ? 7.682 1.735 -13.130 1.00 96.62 75 ALA A C 1
ATOM 607 O O . ALA A 1 75 ? 8.157 1.365 -14.207 1.00 96.62 75 ALA A O 1
ATOM 608 N N . SER A 1 76 ? 6.630 2.546 -13.067 1.00 95.50 76 SER A N 1
ATOM 609 C CA . SER A 1 76 ? 6.143 3.292 -14.226 1.00 95.50 76 SER A CA 1
ATOM 610 C C . SER A 1 76 ? 7.211 4.270 -14.709 1.00 95.50 76 SER A C 1
ATOM 612 O O . SER A 1 76 ? 8.052 4.708 -13.929 1.00 95.50 76 SER A O 1
ATOM 614 N N . ARG A 1 77 ? 7.135 4.679 -15.978 1.00 93.88 77 ARG A N 1
ATOM 615 C CA . ARG A 1 77 ? 8.095 5.619 -16.577 1.00 93.88 77 ARG A CA 1
ATOM 616 C C . ARG A 1 77 ? 8.279 6.898 -15.756 1.00 93.88 77 ARG A C 1
ATOM 618 O O . ARG A 1 77 ? 9.396 7.381 -15.638 1.00 93.88 77 ARG A O 1
ATOM 625 N N . ASP A 1 78 ? 7.189 7.418 -15.206 1.00 92.62 78 ASP A N 1
ATOM 626 C CA . ASP A 1 78 ? 7.197 8.706 -14.520 1.00 92.62 78 ASP A CA 1
ATOM 627 C C . ASP A 1 78 ? 7.522 8.567 -13.020 1.00 92.62 78 ASP A C 1
ATOM 629 O O . ASP A 1 78 ? 7.596 9.575 -12.325 1.00 92.62 78 ASP A O 1
ATOM 633 N N . ALA A 1 79 ? 7.676 7.339 -12.501 1.00 92.50 79 ALA A N 1
ATOM 634 C CA . ALA A 1 79 ? 7.948 7.125 -11.082 1.00 92.50 79 ALA A CA 1
ATOM 635 C C . ALA A 1 79 ? 9.348 7.617 -10.706 1.00 92.50 79 ALA A C 1
ATOM 637 O O . ALA A 1 79 ? 10.300 7.479 -11.481 1.00 92.50 79 ALA A O 1
ATOM 638 N N . THR A 1 80 ? 9.490 8.126 -9.485 1.00 89.12 80 THR A N 1
ATOM 639 C CA . THR A 1 80 ? 10.782 8.571 -8.966 1.00 89.12 80 THR A CA 1
ATOM 640 C C . THR A 1 80 ? 11.657 7.346 -8.711 1.00 89.12 80 THR A C 1
ATOM 642 O O . THR A 1 80 ? 11.567 6.681 -7.676 1.00 89.12 80 THR A O 1
ATOM 645 N N . ILE A 1 81 ? 12.514 7.002 -9.674 1.00 72.94 81 ILE A N 1
ATOM 646 C CA . ILE A 1 81 ? 13.590 6.042 -9.441 1.00 72.94 81 ILE A CA 1
ATOM 647 C C . ILE A 1 81 ? 14.668 6.805 -8.682 1.00 72.94 81 ILE A C 1
ATOM 649 O O . ILE A 1 81 ? 15.326 7.678 -9.244 1.00 72.94 81 ILE A O 1
ATOM 653 N N . SER A 1 82 ? 14.862 6.474 -7.403 1.00 60.28 82 SER A N 1
ATOM 654 C CA . SER A 1 82 ? 16.092 6.838 -6.706 1.00 60.28 82 SER A CA 1
ATOM 655 C C . SER A 1 82 ? 17.221 6.048 -7.368 1.00 60.28 82 SER A C 1
ATOM 657 O O . SER A 1 82 ? 17.578 4.949 -6.947 1.00 60.28 82 SER A O 1
ATOM 659 N N . ALA A 1 83 ? 17.732 6.566 -8.485 1.00 54.25 83 ALA A N 1
ATOM 660 C CA . ALA A 1 83 ? 19.074 6.236 -8.906 1.00 54.25 83 ALA A CA 1
ATOM 661 C C . ALA A 1 83 ? 19.936 6.672 -7.724 1.00 54.25 83 ALA A C 1
ATOM 663 O O . ALA A 1 83 ? 19.977 7.863 -7.410 1.00 54.25 83 ALA A O 1
ATOM 664 N N . GLY A 1 84 ? 20.512 5.705 -7.000 1.00 52.81 84 GLY A N 1
ATOM 665 C CA . GLY A 1 84 ? 21.494 6.011 -5.967 1.00 52.81 84 GLY A CA 1
ATOM 666 C C . GLY A 1 84 ? 22.452 7.024 -6.569 1.00 52.81 84 GLY A C 1
ATOM 667 O O . GLY A 1 84 ? 22.911 6.806 -7.692 1.00 52.81 84 GLY A O 1
ATOM 668 N N . SER A 1 85 ? 22.617 8.166 -5.902 1.00 54.91 85 SER A N 1
ATOM 669 C CA . SER A 1 85 ? 23.391 9.292 -6.408 1.00 54.91 85 SER A CA 1
ATOM 670 C C . SER A 1 85 ? 24.693 8.744 -6.969 1.00 54.91 85 SER A C 1
ATOM 672 O O . SER A 1 85 ? 25.516 8.207 -6.227 1.00 54.91 85 SER A O 1
ATOM 674 N N . SER A 1 86 ? 24.848 8.803 -8.292 1.00 58.25 86 SER A N 1
ATOM 675 C CA . SER A 1 86 ? 26.121 8.506 -8.923 1.00 58.25 86 SER A CA 1
ATOM 676 C C . SER A 1 86 ? 27.094 9.492 -8.304 1.00 58.25 86 SER A C 1
ATOM 678 O O . SER A 1 86 ? 26.971 10.692 -8.549 1.00 58.25 86 SER A O 1
ATOM 680 N N . LEU A 1 87 ? 27.981 9.012 -7.427 1.00 58.34 87 LEU A N 1
ATOM 681 C CA . LEU A 1 87 ? 29.121 9.795 -6.977 1.00 58.34 87 LEU A CA 1
ATOM 682 C C . LEU A 1 87 ? 29.796 10.273 -8.253 1.00 58.34 87 LEU A C 1
ATOM 684 O O . LEU A 1 87 ? 30.312 9.454 -9.014 1.00 58.34 87 LEU A O 1
ATOM 688 N N . ASP A 1 88 ? 29.683 11.570 -8.526 1.00 66.00 88 ASP A N 1
ATOM 689 C CA . ASP A 1 88 ? 30.265 12.163 -9.713 1.00 66.00 88 ASP A CA 1
ATOM 690 C C . ASP A 1 88 ? 31.768 11.906 -9.625 1.00 66.00 88 ASP A C 1
ATOM 692 O O . ASP A 1 88 ? 32.473 12.460 -8.774 1.00 66.00 88 ASP A O 1
ATOM 696 N N . THR A 1 89 ? 32.252 10.982 -10.455 1.00 63.97 89 THR A N 1
ATOM 697 C CA . THR A 1 89 ? 33.646 10.536 -10.450 1.00 63.97 89 THR A CA 1
ATOM 698 C C . THR A 1 89 ? 34.594 11.710 -10.666 1.00 63.97 89 THR A C 1
ATOM 700 O O . THR A 1 89 ? 35.740 11.650 -10.227 1.00 63.97 89 THR A O 1
ATOM 703 N N . SER A 1 90 ? 34.101 12.799 -11.272 1.00 71.56 90 SER A N 1
ATOM 704 C CA . SER A 1 90 ? 34.820 14.058 -11.438 1.00 71.56 90 SER A CA 1
ATOM 705 C C . SER A 1 90 ? 35.206 14.692 -10.097 1.00 71.56 90 SER A C 1
ATOM 707 O O . SER A 1 90 ? 36.363 15.067 -9.906 1.00 71.56 90 SER A O 1
ATOM 709 N N . LEU A 1 91 ? 34.290 14.737 -9.118 1.00 72.75 91 LEU A N 1
ATOM 710 C CA . LEU A 1 91 ? 34.596 15.286 -7.792 1.00 72.75 91 LEU A CA 1
ATOM 711 C C . LEU A 1 91 ? 35.586 14.408 -7.025 1.00 72.75 91 LEU A C 1
ATOM 713 O O . LEU A 1 91 ? 36.487 14.937 -6.382 1.00 72.75 91 LEU A O 1
ATOM 717 N N . LEU A 1 92 ? 35.453 13.081 -7.109 1.00 74.50 92 LEU A N 1
ATOM 718 C CA . LEU A 1 92 ? 36.383 12.153 -6.455 1.00 74.50 92 LEU A CA 1
ATOM 719 C C . LEU A 1 92 ? 37.798 12.249 -7.045 1.00 74.50 92 LEU A C 1
ATOM 721 O O . LEU A 1 92 ? 38.774 12.225 -6.297 1.00 74.50 92 LEU A O 1
ATOM 725 N N . LEU A 1 93 ? 37.914 12.409 -8.367 1.00 77.38 93 LEU A N 1
ATOM 726 C CA . LEU A 1 93 ? 39.190 12.623 -9.054 1.00 77.38 93 LEU A CA 1
ATOM 727 C C . LEU A 1 93 ? 39.831 13.959 -8.671 1.00 77.38 93 LEU A C 1
ATOM 729 O O . LEU A 1 93 ? 41.024 13.993 -8.377 1.00 77.38 93 LEU A O 1
ATOM 733 N N . LEU A 1 94 ? 39.051 15.042 -8.626 1.00 78.69 94 LEU A N 1
ATOM 734 C CA . LEU A 1 94 ? 39.535 16.357 -8.198 1.00 78.69 94 LEU A CA 1
ATOM 735 C C . LEU A 1 94 ? 39.993 16.346 -6.736 1.00 78.69 94 LEU A C 1
ATOM 737 O O . LEU A 1 94 ? 41.033 16.920 -6.420 1.00 78.69 94 LEU A O 1
ATOM 741 N N . PHE A 1 95 ? 39.266 15.655 -5.856 1.00 79.00 95 PHE A N 1
ATOM 742 C CA . PHE A 1 95 ? 39.644 15.521 -4.450 1.00 79.00 95 PHE A CA 1
ATOM 743 C C . PHE A 1 95 ? 40.922 14.688 -4.285 1.00 79.00 95 PHE A C 1
ATOM 745 O O . PHE A 1 95 ? 41.829 15.084 -3.559 1.00 79.00 95 PHE A O 1
ATOM 752 N N . ALA A 1 96 ? 41.042 13.574 -5.016 1.00 79.31 96 ALA A N 1
ATOM 753 C CA . ALA A 1 96 ? 42.250 12.753 -5.023 1.00 79.31 96 ALA A CA 1
ATOM 754 C C . ALA A 1 96 ? 43.466 13.527 -5.561 1.00 79.31 96 ALA A C 1
ATOM 756 O O . ALA A 1 96 ? 44.540 13.464 -4.967 1.00 79.31 96 ALA A O 1
ATOM 757 N N . LEU A 1 97 ? 43.296 14.308 -6.635 1.00 83.12 97 LEU A N 1
ATOM 758 C CA . LEU A 1 97 ? 44.335 15.193 -7.172 1.00 83.12 97 LEU A CA 1
ATOM 759 C C . LEU A 1 97 ? 44.730 16.286 -6.170 1.00 83.12 97 LEU A C 1
ATOM 761 O O . LEU A 1 97 ? 45.919 16.534 -6.002 1.00 83.12 97 LEU A O 1
ATOM 765 N N . ALA A 1 98 ? 43.773 16.897 -5.467 1.00 80.94 98 ALA A N 1
ATOM 766 C CA . ALA A 1 98 ? 44.052 17.908 -4.444 1.00 80.94 98 ALA A CA 1
ATOM 767 C C . ALA A 1 98 ? 44.798 17.328 -3.226 1.00 80.94 98 ALA A C 1
ATOM 769 O O . ALA A 1 98 ? 45.706 17.972 -2.696 1.00 80.94 98 ALA A O 1
ATOM 770 N N . CYS A 1 99 ? 44.464 16.101 -2.809 1.00 78.38 99 CYS A N 1
ATOM 771 C CA . CYS A 1 99 ? 45.199 15.375 -1.772 1.00 78.38 99 CYS A CA 1
ATOM 772 C C . CYS A 1 99 ? 46.622 15.013 -2.227 1.00 78.38 99 CYS A C 1
ATOM 774 O O . CYS A 1 99 ? 47.568 15.216 -1.471 1.00 78.38 99 CYS A O 1
ATOM 776 N N . LEU A 1 100 ? 46.790 14.525 -3.462 1.00 74.50 100 LEU A N 1
ATOM 777 C CA . LEU A 1 100 ? 48.102 14.180 -4.026 1.00 74.50 100 LEU A CA 1
ATOM 778 C C . LEU A 1 100 ? 48.984 15.415 -4.264 1.00 74.50 100 LEU A C 1
ATOM 780 O O . LEU A 1 100 ? 50.197 15.338 -4.095 1.00 74.50 100 LEU A O 1
ATOM 784 N N . ALA A 1 101 ? 48.384 16.557 -4.609 1.00 78.50 101 ALA A N 1
ATOM 785 C CA . ALA A 1 101 ? 49.073 17.838 -4.764 1.00 78.50 101 ALA A CA 1
ATOM 786 C C . ALA A 1 101 ? 49.393 18.530 -3.423 1.00 78.50 101 ALA A C 1
ATOM 788 O O . ALA A 1 101 ? 49.968 19.618 -3.420 1.00 78.50 101 ALA A O 1
ATOM 789 N N . GLY A 1 102 ? 49.022 17.932 -2.282 1.00 67.25 102 GLY A N 1
ATOM 790 C CA . GLY A 1 102 ? 49.331 18.459 -0.949 1.00 67.25 102 GLY A CA 1
ATOM 791 C C . GLY A 1 102 ? 48.588 19.749 -0.584 1.00 67.25 102 GLY A C 1
ATOM 792 O O . GLY A 1 102 ? 48.938 20.397 0.403 1.00 67.25 102 GLY A O 1
ATOM 793 N N . TRP A 1 103 ? 47.546 20.120 -1.338 1.00 66.75 103 TRP A N 1
ATOM 794 C CA . TRP A 1 103 ? 46.742 21.326 -1.091 1.00 66.75 103 TRP A CA 1
ATOM 795 C C . TRP A 1 103 ? 45.895 21.236 0.185 1.00 66.75 103 TRP A C 1
ATOM 797 O O . TRP A 1 103 ? 45.400 22.248 0.670 1.00 66.75 103 TRP A O 1
ATOM 807 N N . PHE A 1 104 ? 45.786 20.039 0.765 1.00 60.12 104 PHE A N 1
ATOM 808 C CA . PHE A 1 104 ? 45.211 19.783 2.085 1.00 60.12 104 PHE A CA 1
ATOM 809 C C . PHE A 1 104 ? 46.308 19.469 3.116 1.00 60.12 104 PHE A C 1
ATOM 811 O O . PHE A 1 104 ? 46.276 18.456 3.809 1.00 60.12 104 PHE A O 1
ATOM 818 N N . SER A 1 105 ? 47.313 20.335 3.219 1.00 61.00 105 SER A N 1
ATOM 819 C CA . SER A 1 105 ? 48.177 20.371 4.403 1.00 61.00 105 SER A CA 1
ATOM 820 C C . SER A 1 105 ? 47.514 21.312 5.412 1.00 61.00 105 SER A C 1
ATOM 822 O O . SER A 1 105 ? 47.457 22.518 5.182 1.00 61.00 105 SER A O 1
ATOM 824 N N . GLY A 1 106 ? 46.904 20.752 6.463 1.00 61.84 106 GLY A N 1
ATOM 825 C CA . GLY A 1 106 ? 46.156 21.512 7.475 1.00 61.84 106 GLY A CA 1
ATOM 826 C C . GLY A 1 106 ? 47.023 22.517 8.254 1.00 61.84 106 GLY A C 1
ATOM 827 O O . GLY A 1 106 ? 48.248 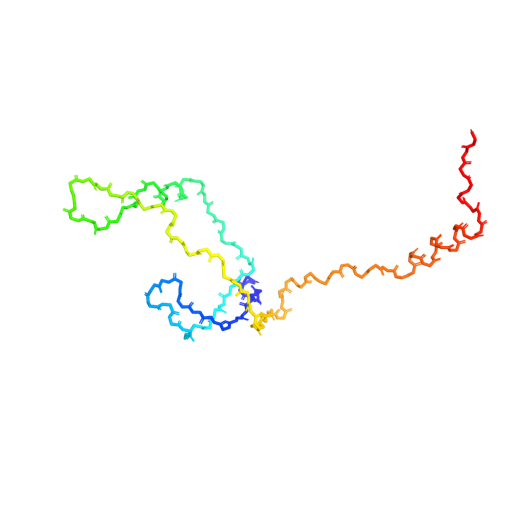22.379 8.269 1.00 61.84 106 GLY A O 1
ATOM 828 N N . PRO A 1 107 ? 46.414 23.531 8.903 1.00 52.97 107 PRO A N 1
ATOM 829 C CA . PRO A 1 107 ? 47.161 24.498 9.696 1.00 52.97 107 PRO A CA 1
ATOM 830 C C . PRO A 1 107 ? 47.688 23.824 10.972 1.00 52.97 107 PRO A C 1
ATOM 832 O O . PRO A 1 107 ? 46.983 23.022 11.587 1.00 52.97 107 PRO A O 1
ATOM 835 N N . SER A 1 108 ? 48.944 24.124 11.312 1.00 49.09 108 SER A N 1
ATOM 836 C CA . SER A 1 108 ? 49.606 23.718 12.562 1.00 49.09 108 SER A CA 1
ATOM 837 C C . SER A 1 108 ? 48.998 24.394 13.786 1.00 49.09 108 SER A C 1
ATOM 839 O O . SER A 1 108 ? 48.553 25.556 13.645 1.00 49.09 108 SER A O 1
#

InterPro domains:
  IPR001148 Alpha carbonic anhydrase domain [PF00194] (3-76)
  IPR001148 Alpha carbonic anhydrase domain [PS51144] (1-77)
  IPR023561 Carbonic anhydrase, alpha-class [PTHR18952] (6-72)
  IPR036398 Alpha carbonic anhydrase domain superfamily [G3DSA:3.10.200.10] (1-78)
  IPR036398 Alpha carbonic anhydrase domain superfamily [SSF51069] (3-76)